Protein AF-A0AA41UB97-F1 (afdb_monomer)

pLDDT: mean 83.26, std 17.36, range [35.72, 97.06]

Foldseek 3Di:
DPPFAKKKFPDADPPQWIKIWGQDPFIWIWIDGPPWTWIFTWDWDDDDQKIKIWTPWTDRDPPDIDATKIKIKGQPDDPVLVVVCVVPVDSPSFKIWMWIGGPDPPDHIDITMITGD

Structure (mmCIF, N/CA/C/O backbone):
data_AF-A0AA41UB97-F1
#
_entry.id   AF-A0AA41UB97-F1
#
loop_
_atom_site.group_PDB
_atom_site.id
_atom_site.type_symbol
_atom_site.label_atom_id
_atom_site.label_alt_id
_atom_site.label_comp_id
_atom_site.label_asym_id
_atom_site.label_entity_id
_atom_site.label_seq_id
_atom_site.pdbx_PDB_ins_code
_atom_site.Cartn_x
_atom_site.Cartn_y
_atom_site.Cartn_z
_atom_site.occupancy
_atom_site.B_iso_or_equiv
_atom_site.auth_seq_id
_atom_site.auth_comp_id
_atom_site.auth_asym_id
_atom_site.auth_atom_id
_atom_site.pdbx_PDB_model_num
ATOM 1 N N . MET A 1 1 ? 1.890 4.097 -18.992 1.00 47.16 1 MET A N 1
ATOM 2 C CA . MET A 1 1 ? 2.891 4.018 -17.904 1.00 47.16 1 MET A CA 1
ATOM 3 C C . MET A 1 1 ? 2.842 2.612 -17.312 1.00 47.16 1 MET A C 1
ATOM 5 O O . MET A 1 1 ? 1.756 2.203 -16.933 1.00 47.16 1 MET A O 1
ATOM 9 N N . PRO A 1 2 ? 3.952 1.857 -17.257 1.00 58.97 2 PRO A N 1
ATOM 10 C CA . PRO A 1 2 ? 3.955 0.414 -16.952 1.00 58.97 2 PRO A CA 1
ATOM 11 C C . PRO A 1 2 ? 3.717 0.047 -15.469 1.00 58.97 2 PRO A C 1
ATOM 13 O O . PRO A 1 2 ? 3.858 -1.112 -15.092 1.00 58.97 2 PRO A O 1
ATOM 16 N N . VAL A 1 3 ? 3.368 1.019 -14.619 1.00 65.19 3 VAL A N 1
ATOM 17 C CA . VAL A 1 3 ? 3.224 0.855 -13.159 1.00 65.19 3 VAL A CA 1
ATOM 18 C C . VAL A 1 3 ? 1.808 0.422 -12.749 1.00 65.19 3 VAL A C 1
ATOM 20 O O . VAL A 1 3 ? 1.613 -0.082 -11.648 1.00 65.19 3 VAL A O 1
ATOM 23 N N . SER A 1 4 ? 0.816 0.570 -13.635 1.00 77.00 4 SER A N 1
ATOM 24 C CA . SER A 1 4 ? -0.572 0.199 -13.342 1.00 77.00 4 SER A CA 1
ATOM 25 C C . SER A 1 4 ? -0.717 -1.299 -13.088 1.00 77.00 4 SER A C 1
ATOM 27 O O . SER A 1 4 ? -0.168 -2.104 -13.850 1.00 77.00 4 SER A O 1
ATOM 29 N N . GLY A 1 5 ? -1.468 -1.671 -12.054 1.00 88.25 5 GLY A N 1
ATOM 30 C CA . GLY A 1 5 ? -1.717 -3.056 -11.653 1.00 88.25 5 GLY A CA 1
ATOM 31 C C . GLY A 1 5 ? -1.849 -3.226 -10.141 1.00 88.25 5 GLY A C 1
ATOM 32 O O . GLY A 1 5 ? -1.619 -2.289 -9.374 1.00 88.25 5 GLY A O 1
ATOM 33 N N . CYS A 1 6 ? -2.211 -4.437 -9.722 1.00 92.44 6 CYS A N 1
ATOM 34 C CA . CYS A 1 6 ? -2.326 -4.806 -8.317 1.00 92.44 6 CYS A CA 1
ATOM 35 C C . CYS A 1 6 ? -1.044 -5.459 -7.808 1.00 92.44 6 CYS A C 1
ATOM 37 O O . CYS A 1 6 ? -0.443 -6.286 -8.488 1.00 92.44 6 CYS A O 1
ATOM 39 N N . PHE A 1 7 ? -0.650 -5.108 -6.591 1.00 93.50 7 PHE A N 1
ATOM 40 C CA . PHE A 1 7 ? 0.529 -5.615 -5.909 1.00 93.50 7 PHE A CA 1
ATOM 41 C C . PHE A 1 7 ? 0.145 -6.063 -4.506 1.00 93.50 7 PHE A C 1
ATOM 43 O O . PHE A 1 7 ? -0.628 -5.401 -3.813 1.00 93.50 7 PHE A O 1
ATOM 50 N N . ARG A 1 8 ? 0.702 -7.184 -4.066 1.00 94.06 8 ARG A N 1
ATOM 51 C CA . ARG A 1 8 ? 0.486 -7.751 -2.737 1.00 94.06 8 ARG A CA 1
ATOM 52 C C . ARG A 1 8 ? 1.786 -7.740 -1.956 1.00 94.06 8 ARG A C 1
ATOM 54 O O . ARG A 1 8 ? 2.814 -8.140 -2.485 1.00 94.06 8 ARG A O 1
ATOM 61 N N . ALA A 1 9 ? 1.731 -7.308 -0.700 1.00 93.31 9 ALA A N 1
ATOM 62 C CA . ALA A 1 9 ? 2.867 -7.356 0.209 1.00 93.31 9 ALA A CA 1
ATOM 63 C C . ALA A 1 9 ? 3.322 -8.808 0.447 1.00 93.31 9 ALA A C 1
ATOM 65 O O . ALA A 1 9 ? 2.515 -9.697 0.728 1.00 93.31 9 ALA A O 1
ATOM 66 N N . ASN A 1 10 ? 4.626 -9.052 0.377 1.00 88.44 10 ASN A N 1
ATOM 67 C CA . ASN A 1 10 ? 5.206 -10.388 0.533 1.00 88.44 10 ASN A CA 1
ATOM 68 C C . ASN A 1 10 ? 5.345 -10.785 2.009 1.00 88.44 10 ASN A C 1
ATOM 70 O O . ASN A 1 10 ? 5.403 -11.970 2.334 1.00 88.44 10 ASN A O 1
ATOM 74 N N . GLN A 1 11 ? 5.293 -9.806 2.909 1.00 87.75 11 GLN A N 1
ATOM 75 C CA . GLN A 1 11 ? 5.273 -9.962 4.359 1.00 87.75 11 GLN A CA 1
ATOM 76 C C . GLN A 1 11 ? 4.022 -9.331 4.977 1.00 87.75 11 GLN A C 1
ATOM 78 O O . GLN A 1 11 ? 3.378 -8.473 4.367 1.00 87.75 11 GLN A O 1
ATOM 83 N N . ASP A 1 12 ? 3.707 -9.736 6.206 1.00 88.06 12 ASP A N 1
ATOM 84 C CA . ASP A 1 12 ? 2.682 -9.065 6.996 1.00 88.06 12 ASP A CA 1
ATOM 85 C C . ASP A 1 12 ? 3.186 -7.709 7.519 1.00 88.06 12 ASP A C 1
ATOM 87 O O . ASP A 1 12 ? 4.351 -7.528 7.890 1.00 88.06 12 ASP A O 1
ATOM 91 N N . LEU A 1 13 ? 2.284 -6.735 7.539 1.00 83.88 13 LEU A N 1
ATOM 92 C CA . LEU A 1 13 ? 2.486 -5.385 8.036 1.00 83.88 13 LEU A CA 1
ATOM 93 C C . LEU A 1 13 ? 1.797 -5.250 9.394 1.00 83.88 13 LEU A C 1
ATOM 95 O O . LEU A 1 13 ? 0.628 -5.578 9.547 1.00 83.88 13 LEU A O 1
ATOM 99 N N . PHE A 1 14 ? 2.528 -4.741 10.387 1.00 83.44 14 PHE A N 1
AT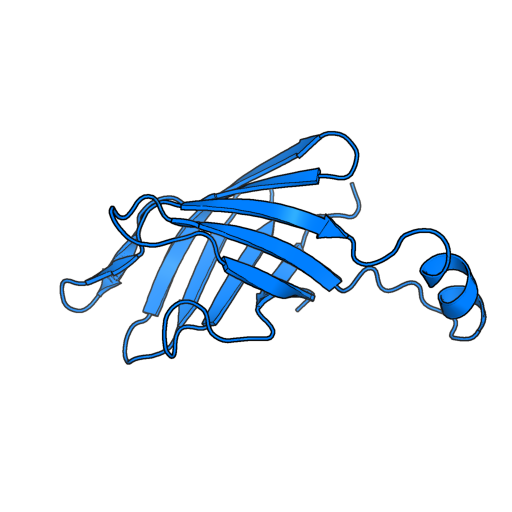OM 100 C CA . PHE A 1 14 ? 1.998 -4.426 11.722 1.00 83.44 14 PHE A CA 1
ATOM 101 C C . PHE A 1 14 ? 1.192 -5.559 12.389 1.00 83.44 14 PHE A C 1
ATOM 103 O O . PHE A 1 14 ? 0.104 -5.337 12.909 1.00 83.44 14 PHE A O 1
ATOM 110 N N . GLY A 1 15 ? 1.748 -6.773 12.417 1.00 85.81 15 GLY A N 1
ATOM 111 C CA . GLY A 1 15 ? 1.093 -7.951 12.993 1.00 85.81 15 GLY A CA 1
ATOM 112 C C . GLY A 1 15 ? 0.708 -8.931 11.886 1.00 85.81 15 GLY A C 1
ATOM 113 O O . GLY A 1 15 ? 1.521 -9.112 10.988 1.00 85.81 15 GLY A O 1
ATOM 114 N N . PRO A 1 16 ? -0.482 -9.556 11.920 1.00 89.56 16 PRO A N 1
ATOM 115 C CA . PRO A 1 16 ? -0.900 -10.568 10.947 1.00 89.56 16 PRO A CA 1
ATOM 116 C C . PRO A 1 16 ? -1.631 -9.972 9.728 1.00 89.56 16 PRO A C 1
ATOM 118 O O . PRO A 1 16 ? -2.514 -10.626 9.176 1.00 89.56 16 PRO A O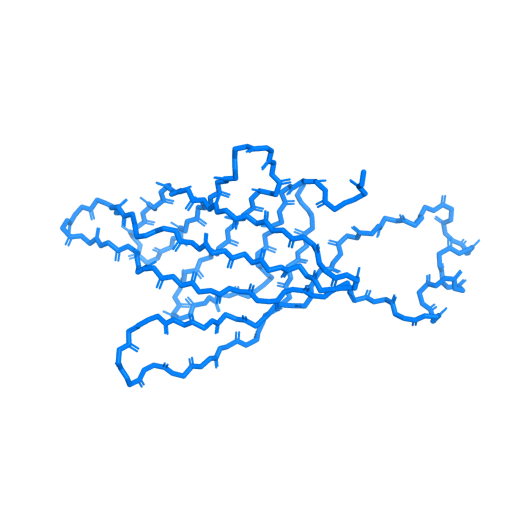 1
ATOM 121 N N . TYR A 1 17 ? -1.369 -8.712 9.358 1.00 91.38 17 TYR A N 1
ATOM 122 C CA . TYR A 1 17 ? -2.138 -8.015 8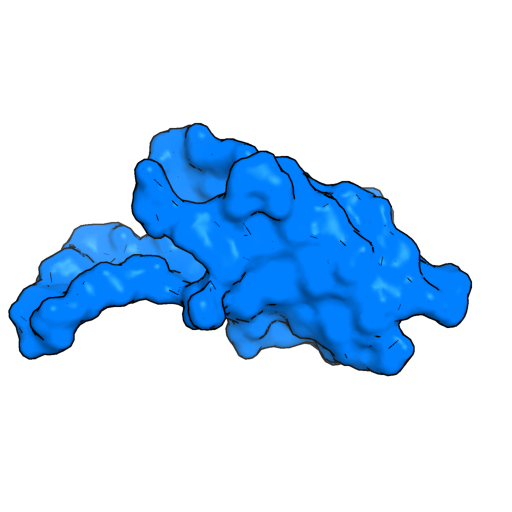.323 1.00 91.38 17 TYR A CA 1
ATOM 123 C C . TYR A 1 17 ? -1.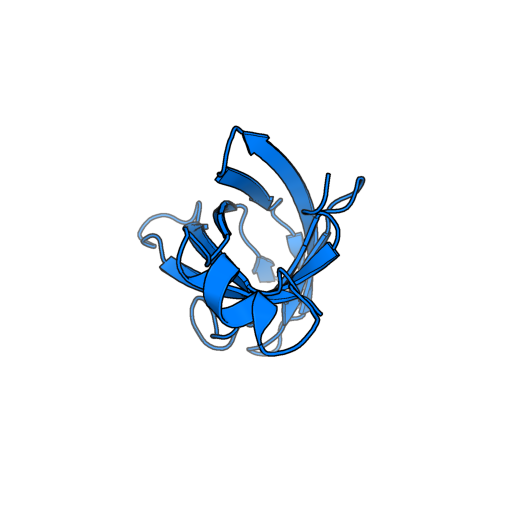404 -7.974 6.988 1.00 91.38 17 TYR A C 1
ATOM 125 O O . TYR A 1 17 ? -0.280 -7.495 6.878 1.00 91.38 17 TYR A O 1
ATOM 133 N N . ARG A 1 18 ? -2.081 -8.414 5.934 1.00 93.06 18 ARG A N 1
ATOM 134 C CA . ARG A 1 18 ? -1.563 -8.469 4.573 1.00 93.06 18 ARG A CA 1
ATOM 135 C C . ARG A 1 18 ? -2.192 -7.367 3.727 1.00 93.06 18 ARG A C 1
ATOM 137 O O . ARG A 1 18 ? -3.409 -7.355 3.541 1.00 93.06 18 ARG A O 1
ATOM 144 N N . LEU A 1 19 ? -1.363 -6.472 3.191 1.00 95.25 19 LEU A N 1
ATOM 145 C CA . LEU A 1 19 ? -1.789 -5.391 2.298 1.00 95.25 19 LEU A CA 1
ATOM 146 C C . LEU A 1 19 ? -1.742 -5.838 0.830 1.00 95.25 19 LEU A C 1
ATOM 148 O O . LEU A 1 19 ? -0.742 -6.386 0.368 1.00 95.25 19 LEU A O 1
ATOM 152 N N . THR A 1 20 ? -2.806 -5.557 0.087 1.00 96.12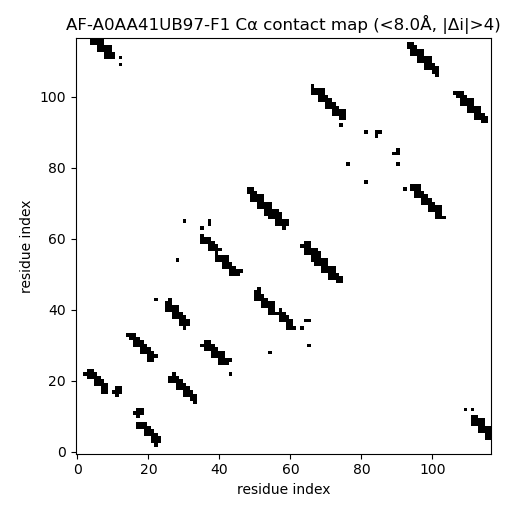 20 THR A N 1
ATOM 153 C CA . THR A 1 20 ? -2.845 -5.593 -1.383 1.00 96.12 20 THR A CA 1
ATOM 154 C C . THR A 1 20 ? -3.285 -4.220 -1.876 1.00 96.12 20 THR A C 1
ATOM 156 O O . THR A 1 20 ? -4.191 -3.637 -1.295 1.00 96.12 20 THR A O 1
ATOM 159 N N . PHE A 1 21 ? -2.662 -3.672 -2.911 1.00 96.19 21 PHE A N 1
ATOM 160 C CA . PHE A 1 21 ? -2.981 -2.344 -3.434 1.00 96.19 21 PHE A CA 1
ATOM 161 C C . PHE A 1 21 ? -2.937 -2.329 -4.959 1.00 96.19 21 PHE A C 1
ATOM 163 O O . PHE A 1 21 ? -2.067 -2.950 -5.560 1.00 96.19 21 PHE A O 1
ATOM 170 N N . CYS A 1 22 ? -3.874 -1.620 -5.581 1.00 95.19 22 CYS A N 1
ATOM 171 C CA . CYS A 1 22 ? -4.022 -1.517 -7.026 1.00 95.19 22 CYS A CA 1
ATOM 172 C C . CYS A 1 22 ? -3.814 -0.073 -7.472 1.00 95.19 22 CYS A C 1
ATOM 174 O O . CYS A 1 22 ? -4.523 0.842 -7.043 1.00 95.19 22 CYS A O 1
ATOM 176 N N . LEU A 1 23 ? -2.815 0.121 -8.331 1.00 92.69 23 LEU A N 1
ATOM 177 C CA . LEU A 1 23 ? -2.411 1.409 -8.887 1.00 92.69 23 LEU A CA 1
ATOM 178 C C . LEU A 1 23 ? -3.187 1.684 -10.181 1.00 92.69 23 LEU A C 1
ATOM 180 O O . LEU A 1 23 ? -2.623 1.765 -11.270 1.00 92.69 23 LEU A O 1
ATOM 184 N N . ASP A 1 24 ? -4.507 1.792 -10.056 1.00 90.31 24 ASP A N 1
ATOM 185 C CA . ASP A 1 24 ? -5.415 2.098 -11.163 1.00 90.31 24 ASP A CA 1
ATOM 186 C C . ASP A 1 24 ? -5.875 3.556 -11.112 1.00 90.31 24 ASP A C 1
ATOM 188 O O . ASP A 1 24 ? -5.652 4.264 -10.129 1.00 90.31 24 ASP A O 1
ATOM 192 N N . ARG A 1 25 ? -6.571 4.028 -12.158 1.00 86.94 25 ARG A N 1
ATOM 193 C CA . ARG A 1 25 ? -7.118 5.401 -12.201 1.00 86.94 25 ARG A CA 1
ATOM 194 C C . ARG A 1 25 ? -7.980 5.729 -10.971 1.00 86.94 25 ARG A C 1
ATOM 196 O O . ARG A 1 25 ? -8.027 6.873 -10.536 1.00 86.94 25 ARG A O 1
ATOM 203 N N . ARG A 1 26 ? -8.663 4.716 -10.428 1.00 90.00 26 ARG A N 1
ATOM 204 C CA . ARG A 1 26 ? -9.334 4.738 -9.124 1.00 90.00 26 ARG A CA 1
ATOM 205 C C . ARG A 1 26 ? -8.625 3.735 -8.225 1.00 90.00 26 ARG A C 1
ATOM 207 O O . ARG A 1 26 ? -8.995 2.567 -8.207 1.00 90.00 26 ARG A O 1
ATOM 214 N N . GLY A 1 27 ? -7.580 4.188 -7.546 1.00 94.25 27 GLY A N 1
ATOM 215 C CA . GLY A 1 27 ? -6.756 3.317 -6.726 1.00 94.25 27 GLY A CA 1
ATOM 216 C C . GLY A 1 27 ? -7.533 2.711 -5.560 1.00 94.25 27 GLY A C 1
ATOM 217 O O . GLY A 1 27 ? -8.321 3.387 -4.889 1.00 94.25 27 GLY A O 1
ATOM 218 N N . THR A 1 28 ? -7.270 1.440 -5.282 1.00 96.69 28 THR A N 1
ATOM 219 C CA . THR A 1 28 ? -7.871 0.714 -4.158 1.00 96.69 28 THR A CA 1
ATOM 220 C C . THR A 1 28 ? -6.821 -0.055 -3.385 1.00 96.69 28 THR A C 1
ATOM 222 O O . THR A 1 28 ? -5.825 -0.498 -3.951 1.00 96.69 28 THR A O 1
ATOM 225 N N . TYR A 1 29 ? -7.060 -0.272 -2.099 1.00 96.62 29 TYR A N 1
ATOM 226 C CA . TYR A 1 29 ? -6.278 -1.208 -1.307 1.00 96.62 29 TYR A CA 1
ATOM 227 C C . TYR A 1 29 ? -7.178 -2.115 -0.483 1.00 96.62 29 TYR A C 1
ATOM 229 O O . TYR A 1 29 ? -8.334 -1.799 -0.203 1.00 96.62 29 TYR A O 1
ATOM 237 N N . GLN A 1 30 ? -6.613 -3.240 -0.078 1.00 95.75 30 GLN A N 1
ATOM 238 C CA . GLN A 1 30 ? -7.231 -4.204 0.803 1.00 95.75 30 GLN A CA 1
ATOM 239 C C . GLN A 1 30 ? -6.256 -4.579 1.901 1.00 95.75 30 GLN A C 1
ATOM 241 O O . GLN A 1 30 ? -5.078 -4.823 1.633 1.00 95.75 30 GLN A O 1
ATOM 246 N N . VAL A 1 31 ? -6.764 -4.681 3.122 1.00 94.56 31 VAL A N 1
ATOM 247 C CA . VAL A 1 31 ? -6.013 -5.246 4.241 1.00 94.56 31 VAL A CA 1
ATOM 248 C C . VAL A 1 31 ? -6.798 -6.398 4.825 1.00 94.56 31 VAL A C 1
ATOM 250 O O . VAL A 1 31 ? -7.952 -6.242 5.224 1.00 94.56 31 VAL A O 1
ATOM 253 N N . ARG A 1 32 ? -6.174 -7.573 4.846 1.00 93.12 32 ARG A N 1
ATOM 254 C CA . ARG A 1 32 ? -6.779 -8.816 5.329 1.00 93.12 32 ARG A CA 1
ATOM 255 C C . ARG A 1 32 ? -5.883 -9.442 6.390 1.00 93.12 32 ARG A C 1
ATOM 257 O O . ARG A 1 32 ? -4.665 -9.385 6.263 1.00 93.12 32 ARG A O 1
ATOM 264 N N . GLY A 1 33 ? -6.478 -10.064 7.403 1.00 89.94 33 GLY A N 1
ATOM 265 C CA . GLY A 1 33 ? -5.752 -10.776 8.462 1.00 89.94 33 GLY A CA 1
ATOM 266 C C . GLY A 1 33 ? -6.158 -10.319 9.860 1.00 89.94 33 GLY A C 1
ATOM 267 O O . GLY A 1 33 ? -6.909 -9.360 10.001 1.00 89.94 33 GLY A O 1
ATOM 268 N N . GLY A 1 34 ? -5.765 -11.049 10.908 1.00 85.25 34 GLY A N 1
ATOM 269 C CA . GLY A 1 34 ? -6.141 -10.710 12.294 1.00 85.25 34 GLY A CA 1
ATOM 270 C C . GLY A 1 34 ? -7.657 -10.581 12.543 1.00 85.25 34 GLY A C 1
ATOM 271 O O . GLY A 1 34 ? -8.079 -9.855 13.443 1.00 85.25 34 GLY A O 1
ATOM 272 N N . GLY A 1 35 ? -8.482 -11.234 11.713 1.00 87.00 35 GLY A N 1
ATOM 273 C CA . GLY A 1 35 ? -9.944 -11.164 11.773 1.00 87.00 35 GLY A CA 1
ATOM 274 C C . GLY A 1 35 ? -10.567 -9.864 11.249 1.00 87.00 35 GLY A C 1
ATOM 275 O O . GLY A 1 35 ? -11.742 -9.624 11.540 1.00 87.00 35 GLY A O 1
ATOM 276 N N . VAL A 1 36 ? -9.817 -9.033 10.511 1.00 86.81 36 VAL A N 1
ATOM 277 C CA . VAL A 1 36 ? -10.330 -7.822 9.848 1.00 86.81 36 VAL A CA 1
ATOM 278 C C . VAL A 1 36 ? -10.265 -7.938 8.325 1.00 86.81 36 VAL A C 1
ATOM 280 O O . VAL A 1 36 ? -9.411 -8.637 7.768 1.00 86.81 36 VAL A O 1
ATOM 283 N N . SER A 1 37 ? -11.185 -7.240 7.660 1.00 91.75 37 SER A N 1
ATOM 284 C CA . SER A 1 37 ? -11.228 -7.105 6.207 1.00 91.75 37 SER A CA 1
ATOM 285 C C . SER A 1 37 ? -11.522 -5.656 5.862 1.00 91.75 37 SER A C 1
ATOM 287 O O . SER A 1 37 ? -12.646 -5.192 6.026 1.00 91.75 37 SER A O 1
ATOM 289 N N . CYS A 1 38 ? -10.495 -4.944 5.421 1.00 93.56 38 CYS A N 1
ATOM 290 C CA . CYS A 1 38 ? -10.584 -3.553 5.015 1.00 93.56 38 CYS A CA 1
ATOM 291 C C . CYS A 1 38 ? -10.552 -3.487 3.494 1.00 93.56 38 CYS A C 1
ATOM 293 O O . CYS A 1 38 ? -9.674 -4.097 2.880 1.00 93.56 38 CYS A O 1
ATOM 295 N N . ASP A 1 39 ? -11.441 -2.695 2.911 1.00 95.25 39 ASP A N 1
ATOM 296 C CA . ASP A 1 39 ? -11.420 -2.341 1.498 1.00 95.25 39 ASP A CA 1
ATOM 297 C C . ASP A 1 39 ? -11.470 -0.808 1.435 1.00 95.25 39 ASP A C 1
ATOM 299 O O . ASP A 1 39 ? -12.405 -0.165 1.920 1.00 95.25 39 ASP A O 1
ATOM 303 N N . GLY A 1 40 ? -10.391 -0.202 0.953 1.00 95.56 40 GLY A N 1
ATOM 304 C CA . GLY A 1 40 ? -10.172 1.238 1.005 1.00 95.56 40 GLY A CA 1
ATOM 305 C C . GLY A 1 40 ? -9.746 1.807 -0.336 1.00 95.56 40 GLY A C 1
ATOM 306 O O . GLY A 1 40 ? -9.479 1.087 -1.300 1.00 95.56 40 GLY A O 1
ATOM 307 N N . ARG A 1 41 ? -9.688 3.135 -0.399 1.00 96.81 41 ARG A N 1
ATOM 308 C CA . ARG A 1 41 ? -9.232 3.866 -1.582 1.00 96.81 41 ARG A CA 1
ATOM 309 C C . ARG A 1 41 ? -7.823 4.382 -1.359 1.00 96.81 41 ARG A C 1
ATOM 311 O O . ARG A 1 41 ? -7.446 4.714 -0.235 1.00 96.81 41 ARG A O 1
ATOM 318 N N . LEU A 1 42 ? -7.070 4.472 -2.441 1.00 96.56 42 LEU A N 1
ATOM 319 C CA . LEU A 1 42 ? -5.779 5.141 -2.459 1.00 96.56 42 LEU A CA 1
ATOM 320 C C . LEU A 1 42 ? -5.723 6.134 -3.612 1.00 96.56 42 LEU A C 1
ATOM 322 O O . LEU A 1 42 ? -6.384 5.960 -4.641 1.00 96.56 42 LEU A O 1
ATOM 326 N N . THR A 1 43 ? -4.889 7.145 -3.449 1.00 95.81 43 THR A N 1
ATOM 327 C CA . THR A 1 43 ? -4.390 7.971 -4.546 1.00 95.81 43 THR A CA 1
ATOM 328 C C . THR A 1 43 ? -2.929 7.646 -4.770 1.00 95.81 43 THR A C 1
ATOM 330 O O . THR A 1 43 ? -2.231 7.224 -3.850 1.00 95.81 43 THR A O 1
ATOM 333 N N . TRP A 1 44 ? -2.463 7.797 -6.001 1.00 94.69 44 TRP A N 1
ATOM 334 C CA . TRP A 1 44 ? -1.066 7.554 -6.311 1.00 94.69 44 TRP A CA 1
ATOM 335 C C . TRP A 1 44 ? -0.608 8.417 -7.472 1.00 94.69 44 TRP A C 1
ATOM 337 O O . TRP A 1 44 ? -1.399 8.822 -8.328 1.00 94.69 44 TRP A O 1
ATOM 347 N N . ASN A 1 45 ? 0.690 8.667 -7.504 1.00 92.94 45 ASN A N 1
ATOM 348 C CA . ASN A 1 45 ? 1.358 9.361 -8.586 1.00 92.94 45 ASN A CA 1
ATOM 349 C C . ASN A 1 45 ? 2.792 8.850 -8.723 1.00 92.94 45 ASN A C 1
ATOM 351 O O . ASN A 1 45 ? 3.353 8.228 -7.822 1.00 92.94 45 ASN A O 1
ATOM 355 N N . VAL A 1 46 ? 3.390 9.132 -9.874 1.00 89.62 46 VAL A N 1
ATOM 356 C CA . VAL A 1 46 ? 4.781 8.784 -10.164 1.00 89.62 46 VAL A CA 1
ATOM 357 C C . VAL A 1 46 ? 5.582 10.070 -10.283 1.00 89.62 46 VAL A C 1
ATOM 359 O O . VAL A 1 46 ? 5.148 11.000 -10.963 1.00 89.62 46 VAL A O 1
ATOM 362 N N . SER A 1 47 ? 6.750 10.114 -9.647 1.00 86.81 47 SER A N 1
ATOM 363 C CA . SER A 1 47 ? 7.760 11.149 -9.872 1.00 86.81 47 SER A CA 1
ATOM 364 C C . SER A 1 47 ? 9.107 10.477 -10.115 1.00 86.81 47 SER A C 1
ATOM 366 O O . SER A 1 47 ? 9.670 9.834 -9.231 1.00 86.81 47 SER A O 1
ATOM 368 N N . GLY A 1 48 ? 9.612 10.562 -11.346 1.00 84.69 48 GLY A N 1
ATOM 369 C CA . GLY A 1 48 ? 10.839 9.872 -11.741 1.00 84.69 48 GLY A CA 1
ATOM 370 C C . GLY A 1 48 ? 10.736 8.350 -11.574 1.00 84.69 48 GLY A C 1
ATOM 371 O O . GLY A 1 48 ? 10.047 7.684 -12.344 1.00 84.69 48 GLY A O 1
ATOM 372 N N . ARG A 1 49 ? 11.462 7.800 -10.592 1.00 82.00 49 ARG A N 1
ATOM 373 C CA . ARG A 1 49 ? 11.502 6.356 -10.269 1.00 82.00 49 ARG A CA 1
ATOM 374 C C . ARG A 1 49 ? 10.679 5.989 -9.034 1.00 82.00 49 ARG A C 1
ATOM 376 O O . ARG A 1 49 ? 10.589 4.805 -8.701 1.00 82.00 49 ARG A O 1
ATOM 383 N N . ASP A 1 50 ? 10.119 6.994 -8.376 1.00 89.00 50 ASP A N 1
ATOM 384 C CA . ASP A 1 50 ? 9.388 6.863 -7.129 1.00 89.00 50 ASP A CA 1
ATOM 385 C C . ASP A 1 50 ? 7.889 6.875 -7.402 1.00 89.00 50 ASP A C 1
ATOM 387 O O . ASP A 1 50 ? 7.371 7.669 -8.194 1.00 89.00 50 ASP A O 1
ATOM 391 N N . ILE A 1 51 ? 7.193 5.965 -6.737 1.00 92.38 51 ILE A N 1
ATOM 392 C CA . ILE A 1 51 ? 5.744 5.849 -6.762 1.00 92.38 51 ILE A CA 1
ATOM 393 C C . ILE A 1 51 ? 5.264 6.257 -5.378 1.00 92.38 51 ILE A C 1
ATOM 395 O O . ILE A 1 51 ? 5.565 5.588 -4.388 1.00 92.38 51 ILE A O 1
ATOM 399 N N . PHE A 1 52 ? 4.519 7.349 -5.317 1.00 95.12 52 PHE A N 1
ATOM 400 C CA . PHE A 1 52 ? 3.922 7.846 -4.087 1.00 95.12 52 PHE A CA 1
ATOM 401 C C . PHE A 1 52 ? 2.488 7.353 -4.028 1.00 95.12 52 PHE A C 1
ATOM 403 O O . PHE A 1 52 ? 1.761 7.431 -5.018 1.00 95.12 52 PHE A O 1
ATOM 410 N N . VAL A 1 53 ? 2.106 6.792 -2.888 1.00 96.56 53 VAL A N 1
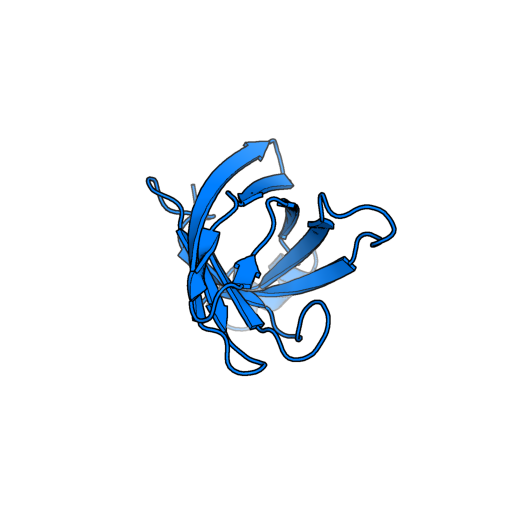ATOM 411 C CA . VAL A 1 53 ? 0.787 6.207 -2.668 1.00 96.56 53 VAL A CA 1
ATOM 412 C C . VAL A 1 53 ? 0.256 6.709 -1.340 1.00 96.56 53 VAL A C 1
ATOM 414 O O . VAL A 1 53 ? 0.883 6.484 -0.313 1.00 96.56 53 VAL A O 1
ATOM 417 N N . ASP A 1 54 ? -0.922 7.308 -1.339 1.00 97.06 54 ASP A N 1
ATOM 418 C CA . ASP A 1 54 ? -1.600 7.737 -0.121 1.00 97.06 54 ASP A CA 1
ATOM 419 C C . ASP A 1 54 ? -2.857 6.897 0.080 1.00 97.06 54 ASP A C 1
ATOM 421 O O . ASP A 1 54 ? -3.769 6.886 -0.751 1.00 97.06 54 ASP A O 1
ATOM 425 N N . LEU A 1 55 ? -2.897 6.163 1.188 1.00 96.75 55 LEU A N 1
ATOM 426 C CA . LEU A 1 55 ? -4.045 5.378 1.611 1.00 96.75 55 LEU A CA 1
ATOM 427 C C . LEU A 1 55 ? -4.993 6.276 2.393 1.00 96.75 55 LEU A C 1
ATOM 429 O O . LEU A 1 55 ? -4.611 6.922 3.372 1.00 96.75 55 LEU A O 1
ATOM 433 N N . GLN A 1 56 ? -6.264 6.244 2.013 1.00 96.12 56 GLN A N 1
ATOM 434 C CA . GLN A 1 56 ? -7.319 6.853 2.805 1.00 96.12 56 GLN A CA 1
ATOM 435 C C . GLN A 1 56 ? -7.690 5.935 3.969 1.00 96.12 56 GLN A C 1
ATOM 437 O O . GLN A 1 56 ? -7.758 4.714 3.809 1.00 96.12 56 GLN A O 1
ATOM 442 N N . ARG A 1 57 ? -8.001 6.526 5.127 1.00 94.50 57 ARG A N 1
ATOM 443 C CA . ARG A 1 57 ? -8.580 5.794 6.260 1.00 94.50 57 ARG A CA 1
ATOM 444 C C . ARG A 1 57 ? -9.846 5.063 5.802 1.00 94.50 57 ARG A C 1
ATOM 446 O O . ARG A 1 57 ? -10.713 5.681 5.188 1.00 94.50 57 ARG A O 1
ATOM 453 N N . THR A 1 58 ? -9.980 3.781 6.132 1.00 94.94 58 THR A N 1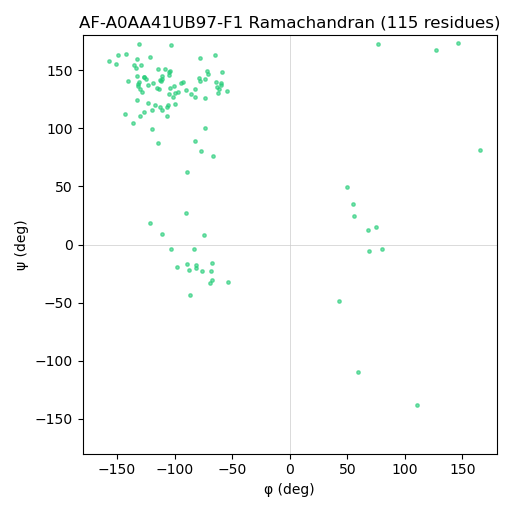
ATOM 454 C CA . THR A 1 58 ? -11.181 2.994 5.797 1.00 94.94 58 THR A CA 1
ATOM 455 C C . THR A 1 58 ? -11.659 2.156 6.975 1.00 94.94 58 THR A C 1
ATOM 457 O O . THR A 1 58 ? -10.882 1.808 7.863 1.00 94.94 58 THR A O 1
ATOM 460 N N . SER A 1 59 ? -12.948 1.827 6.998 1.00 92.31 59 SER A N 1
ATOM 461 C CA . SER A 1 59 ? -13.504 0.896 7.982 1.00 92.31 59 SER A CA 1
ATOM 462 C C . SER A 1 59 ? -13.175 -0.546 7.593 1.00 92.31 59 SER A C 1
ATOM 464 O O . SER A 1 59 ? -13.244 -0.909 6.421 1.00 92.31 59 SER A O 1
ATOM 466 N N . CYS A 1 60 ? -12.850 -1.375 8.583 1.00 91.00 60 CYS A N 1
ATOM 467 C CA . CYS A 1 60 ? -12.540 -2.798 8.408 1.00 91.00 60 CYS A CA 1
ATOM 468 C C . CYS A 1 60 ? -13.613 -3.725 8.995 1.00 91.00 60 CYS A C 1
ATOM 470 O O . CYS A 1 60 ? -13.391 -4.931 9.151 1.00 91.00 60 CYS A O 1
ATOM 472 N N . GLY A 1 61 ? -14.745 -3.142 9.405 1.00 85.00 61 GLY A N 1
ATOM 473 C CA . GLY A 1 61 ? -15.773 -3.808 10.197 1.00 85.00 61 GLY A CA 1
ATOM 474 C C . GLY A 1 61 ? -15.403 -3.952 11.679 1.00 85.00 61 GLY A C 1
ATOM 475 O O . GLY A 1 61 ? -14.289 -3.651 12.109 1.00 85.00 61 GLY A O 1
ATOM 476 N N . ARG A 1 62 ? -16.373 -4.409 12.487 1.00 80.12 62 ARG A N 1
ATOM 477 C CA . ARG A 1 62 ? -16.208 -4.697 13.931 1.00 80.12 62 ARG A CA 1
ATOM 478 C C . ARG A 1 62 ? -15.662 -3.517 14.755 1.00 80.12 62 ARG A C 1
ATOM 480 O O . ARG A 1 62 ? -14.871 -3.713 15.672 1.00 80.12 62 ARG A O 1
ATOM 487 N N . GLY A 1 63 ? -16.041 -2.289 14.394 1.00 83.50 63 GLY A N 1
ATOM 488 C CA . GLY A 1 63 ? -15.568 -1.071 15.064 1.00 83.50 63 GLY A CA 1
ATOM 489 C C . GLY A 1 63 ? -14.080 -0.764 14.855 1.00 83.50 63 GLY A C 1
ATOM 490 O O . GLY A 1 63 ? -13.531 0.082 15.555 1.00 83.50 63 GLY A O 1
ATOM 491 N N . ARG A 1 64 ? -13.410 -1.437 13.910 1.00 87.06 64 ARG A N 1
ATOM 492 C CA . ARG A 1 64 ? -12.000 -1.212 13.572 1.00 87.06 64 ARG A CA 1
ATOM 493 C C . ARG A 1 64 ? -11.882 -0.451 12.259 1.00 87.06 64 ARG A C 1
ATOM 495 O O . ARG A 1 64 ? -12.703 -0.605 11.356 1.00 87.06 64 ARG A O 1
ATOM 502 N N . ALA A 1 65 ? -10.831 0.348 12.149 1.00 90.12 65 ALA A N 1
ATOM 503 C CA . ALA A 1 65 ? -10.493 1.079 10.939 1.00 90.12 65 ALA A CA 1
ATOM 504 C C . ALA A 1 65 ? -9.007 0.904 10.637 1.00 90.12 65 ALA A C 1
ATOM 506 O O . ALA A 1 65 ? -8.198 0.851 11.563 1.00 90.12 65 ALA A O 1
ATOM 507 N N . TRP A 1 66 ? -8.677 0.847 9.353 1.00 92.38 66 TRP A N 1
ATOM 508 C CA . TRP A 1 66 ? -7.309 0.977 8.881 1.00 92.38 66 TRP A CA 1
ATOM 509 C C . TRP A 1 66 ? -6.980 2.458 8.793 1.00 92.38 66 TRP A C 1
ATOM 511 O O . TRP A 1 66 ? -7.800 3.250 8.312 1.00 92.38 66 TRP A O 1
ATOM 521 N N . GLU A 1 67 ? -5.822 2.846 9.305 1.00 93.25 67 GLU A N 1
ATOM 522 C CA . GLU A 1 67 ? -5.389 4.234 9.334 1.00 93.25 67 GLU A CA 1
ATOM 523 C C . GLU A 1 67 ? -5.170 4.814 7.930 1.00 93.25 67 GLU A C 1
ATOM 525 O O . GLU A 1 67 ? -5.028 4.096 6.940 1.00 93.25 67 GLU A O 1
ATOM 530 N N . ALA A 1 68 ? -5.118 6.145 7.858 1.00 95.12 68 ALA A N 1
ATOM 531 C CA . ALA A 1 68 ? -4.502 6.792 6.711 1.00 95.12 68 ALA A CA 1
ATOM 532 C C . ALA A 1 68 ? -2.981 6.582 6.776 1.00 95.12 68 ALA A C 1
ATOM 534 O O . ALA A 1 68 ? -2.392 6.529 7.859 1.00 95.12 68 ALA A O 1
ATOM 535 N N . ALA A 1 69 ? -2.335 6.460 5.624 1.00 95.94 69 ALA A N 1
ATOM 536 C CA . ALA A 1 69 ? -0.894 6.261 5.553 1.00 95.94 69 ALA A CA 1
ATOM 537 C C . ALA A 1 69 ? -0.354 6.711 4.204 1.00 95.94 69 ALA A C 1
ATOM 539 O O . ALA A 1 69 ? -1.080 6.712 3.214 1.00 95.94 69 ALA A O 1
ATOM 540 N N . SER A 1 70 ? 0.940 7.004 4.161 1.00 96.06 70 SER A N 1
ATOM 541 C CA . SER A 1 70 ? 1.654 7.245 2.909 1.00 96.06 70 SER A CA 1
ATOM 542 C C . SER A 1 70 ? 2.657 6.125 2.670 1.00 96.06 70 SER A C 1
ATOM 544 O O . SER A 1 70 ? 3.319 5.650 3.595 1.00 96.06 70 SER A O 1
ATOM 546 N N . MET A 1 71 ? 2.803 5.699 1.425 1.00 96.06 71 MET A N 1
ATOM 547 C CA . MET A 1 71 ? 3.805 4.740 0.991 1.00 96.06 71 MET A CA 1
ATOM 548 C C . MET A 1 71 ? 4.633 5.328 -0.137 1.00 96.06 71 MET A C 1
ATOM 550 O O . MET A 1 71 ? 4.126 5.999 -1.031 1.00 96.06 71 MET A O 1
ATOM 554 N N . GLU A 1 72 ? 5.918 5.018 -0.111 1.00 95.06 72 GLU A N 1
ATOM 555 C CA . GLU A 1 72 ? 6.834 5.331 -1.199 1.00 95.06 72 GLU A CA 1
ATOM 556 C C . GLU A 1 72 ? 7.409 4.024 -1.722 1.00 95.06 72 GLU A C 1
ATOM 558 O O . GLU A 1 72 ? 8.083 3.301 -0.985 1.00 95.06 72 GLU A O 1
ATOM 563 N N . CYS A 1 73 ? 7.103 3.704 -2.972 1.00 92.25 73 CYS A N 1
ATOM 564 C CA . CYS A 1 73 ? 7.510 2.475 -3.628 1.00 92.25 73 CYS A CA 1
ATOM 565 C C . CYS A 1 73 ? 8.516 2.760 -4.737 1.00 92.25 73 CYS A C 1
ATOM 567 O O . CYS A 1 73 ? 8.382 3.710 -5.504 1.00 92.25 73 CYS A O 1
ATOM 569 N N . ARG A 1 74 ? 9.505 1.878 -4.853 1.00 89.94 74 ARG A N 1
ATOM 570 C CA . ARG A 1 74 ? 10.506 1.880 -5.919 1.00 89.94 74 ARG A CA 1
ATOM 571 C C . ARG A 1 74 ? 10.543 0.516 -6.577 1.00 89.94 74 ARG A C 1
ATOM 573 O O . ARG A 1 74 ? 10.408 -0.509 -5.905 1.00 89.94 74 ARG A O 1
ATOM 580 N N . HIS A 1 75 ? 10.771 0.491 -7.882 1.00 80.88 75 HIS A N 1
ATOM 581 C CA . HIS A 1 75 ? 11.017 -0.762 -8.586 1.00 80.88 75 HIS A CA 1
ATOM 582 C C . HIS A 1 75 ? 12.283 -1.437 -8.048 1.00 80.88 75 HIS A C 1
ATOM 584 O O . HIS A 1 75 ? 13.346 -0.815 -7.962 1.00 80.88 75 HIS A O 1
ATOM 590 N N . VAL A 1 76 ? 12.184 -2.724 -7.712 1.00 72.31 76 VAL A N 1
ATOM 591 C CA . VAL A 1 76 ? 13.355 -3.535 -7.363 1.00 72.31 76 VAL A CA 1
ATOM 592 C C . VAL A 1 76 ? 13.988 -4.005 -8.669 1.00 72.31 76 VAL A C 1
ATOM 594 O O . VAL A 1 76 ? 13.609 -5.030 -9.223 1.00 72.31 76 VAL A O 1
ATOM 597 N N . GLY A 1 77 ? 14.900 -3.195 -9.209 1.00 57.50 77 GLY A N 1
ATOM 598 C CA . GLY A 1 77 ? 15.570 -3.473 -10.480 1.00 57.50 77 GLY A CA 1
ATOM 599 C C . GLY A 1 77 ? 16.291 -2.253 -11.049 1.00 57.50 77 GLY A C 1
ATOM 600 O O . GLY A 1 77 ? 15.774 -1.572 -11.928 1.00 57.50 77 GLY A O 1
ATOM 601 N N . GLY A 1 78 ? 17.497 -1.972 -10.557 1.00 45.41 78 GLY A N 1
ATOM 602 C CA . GLY A 1 78 ? 18.465 -1.102 -11.232 1.00 45.41 78 GLY A CA 1
ATOM 603 C C . GLY A 1 78 ? 19.497 -1.962 -11.963 1.00 45.41 78 GLY A C 1
ATOM 604 O O . GLY A 1 78 ? 20.003 -2.893 -11.352 1.00 45.41 78 GLY A O 1
ATOM 605 N N . LEU A 1 79 ? 19.751 -1.666 -13.247 1.00 45.62 79 LEU A N 1
ATOM 606 C CA . LEU A 1 79 ? 20.737 -2.221 -14.206 1.00 45.62 79 LEU A CA 1
ATOM 607 C C . LEU A 1 79 ? 20.958 -3.756 -14.264 1.00 45.62 79 LEU A C 1
ATOM 609 O O . LEU A 1 79 ? 20.884 -4.325 -15.345 1.00 45.62 79 LEU A O 1
ATOM 613 N N . LEU A 1 80 ? 21.158 -4.454 -13.146 1.00 43.97 80 LEU A N 1
ATOM 614 C CA . LEU A 1 80 ? 21.350 -5.910 -13.048 1.00 43.97 80 LEU A CA 1
ATOM 615 C C . LEU A 1 80 ? 20.095 -6.724 -13.421 1.00 43.97 80 LEU A C 1
ATOM 617 O O . LEU A 1 80 ? 20.207 -7.805 -13.996 1.00 43.97 80 LEU A O 1
ATOM 621 N N . GLY A 1 81 ? 18.892 -6.186 -13.183 1.00 44.25 81 GLY A N 1
ATOM 622 C CA . GLY A 1 81 ? 17.631 -6.806 -13.625 1.00 44.25 81 GLY A CA 1
ATOM 623 C C . GLY A 1 81 ? 17.439 -6.808 -15.150 1.00 44.25 81 GLY A C 1
ATOM 624 O O . GLY A 1 81 ? 16.728 -7.658 -15.680 1.00 44.25 81 GLY A O 1
ATOM 625 N N . ALA A 1 82 ? 18.117 -5.908 -15.873 1.00 45.12 82 ALA A N 1
ATOM 626 C CA . ALA A 1 82 ? 18.086 -5.869 -17.337 1.00 45.12 82 ALA A CA 1
ATOM 627 C C . ALA A 1 82 ? 18.942 -6.980 -17.976 1.00 45.12 82 ALA A C 1
ATOM 629 O O . ALA A 1 82 ? 18.697 -7.365 -19.118 1.00 45.12 82 ALA A O 1
ATOM 630 N N . ILE A 1 83 ? 19.924 -7.511 -17.237 1.00 43.91 83 ILE A N 1
ATOM 631 C CA . ILE A 1 83 ? 20.833 -8.569 -17.698 1.00 43.91 83 ILE A CA 1
ATOM 632 C C . ILE A 1 83 ? 20.203 -9.948 -17.450 1.00 43.91 83 ILE A C 1
ATOM 634 O O . ILE A 1 83 ? 20.175 -10.783 -18.350 1.00 43.91 83 ILE A O 1
ATOM 638 N N . ALA A 1 84 ? 19.597 -10.158 -16.276 1.00 42.38 84 ALA A N 1
ATOM 639 C CA . ALA A 1 84 ? 18.899 -11.406 -15.949 1.00 42.38 84 ALA A CA 1
ATOM 640 C C . ALA A 1 84 ? 17.604 -11.609 -16.767 1.00 42.38 84 ALA A C 1
ATOM 642 O O . ALA A 1 84 ? 17.283 -12.731 -17.153 1.00 42.38 84 ALA A O 1
ATOM 643 N N . GLY A 1 85 ? 16.891 -10.527 -17.106 1.00 43.41 85 GLY A N 1
ATOM 644 C CA . GLY A 1 85 ? 15.686 -10.585 -17.944 1.00 43.41 85 GLY A CA 1
ATOM 645 C C . GLY A 1 85 ? 15.935 -10.993 -19.404 1.00 43.41 85 GLY A C 1
ATOM 646 O O . GLY A 1 85 ? 14.992 -11.385 -20.086 1.00 43.41 85 GLY A O 1
ATOM 647 N N . ARG A 1 86 ? 17.185 -10.945 -19.890 1.00 41.16 86 ARG A N 1
ATOM 648 C CA . ARG A 1 86 ? 17.541 -11.388 -21.252 1.00 41.16 86 ARG A CA 1
ATOM 649 C C . ARG A 1 86 ? 17.720 -12.902 -21.385 1.00 41.16 86 ARG A C 1
ATOM 651 O O . ARG A 1 86 ? 17.604 -13.403 -22.494 1.00 41.16 86 ARG A O 1
ATOM 658 N N . VAL A 1 87 ? 17.960 -13.629 -20.290 1.00 45.78 87 VAL A N 1
ATOM 659 C CA . VAL A 1 87 ? 18.189 -15.089 -20.326 1.00 45.78 87 VAL A CA 1
ATOM 660 C C . VAL A 1 87 ? 16.875 -15.882 -20.239 1.00 45.78 87 VAL A C 1
ATOM 662 O O . VAL A 1 87 ? 16.816 -17.019 -20.689 1.00 45.78 87 VAL A O 1
ATOM 665 N N . LEU A 1 88 ? 15.799 -15.277 -19.716 1.00 45.59 88 LEU A N 1
ATOM 666 C CA . LEU A 1 88 ? 14.515 -15.950 -19.451 1.00 45.59 88 LEU A CA 1
ATOM 667 C C . LEU A 1 88 ? 13.299 -15.331 -20.172 1.00 45.59 88 LEU A C 1
ATOM 669 O O . LEU A 1 88 ? 12.162 -15.587 -19.792 1.00 45.59 88 LEU A O 1
ATOM 673 N N . GLY A 1 89 ? 13.504 -14.528 -21.220 1.00 35.72 89 GLY A N 1
ATOM 674 C CA . GLY A 1 89 ? 12.456 -14.191 -22.200 1.00 35.72 89 GLY A CA 1
ATOM 675 C C . GLY A 1 89 ? 11.287 -13.301 -21.743 1.00 35.72 89 GLY A C 1
ATOM 676 O O . GLY A 1 89 ? 10.500 -12.889 -22.590 1.00 35.72 89 GLY A O 1
ATOM 677 N N . THR A 1 90 ? 11.167 -12.930 -20.465 1.00 41.50 90 THR A N 1
ATOM 678 C CA . THR A 1 90 ? 10.128 -11.988 -20.004 1.00 41.50 90 THR A CA 1
ATOM 679 C C . THR A 1 90 ? 10.642 -11.065 -18.896 1.00 41.50 90 THR A C 1
ATOM 681 O O . THR A 1 90 ? 10.850 -11.528 -17.771 1.00 41.50 90 THR A O 1
ATOM 684 N N . PRO A 1 91 ? 10.794 -9.747 -19.131 1.00 43.47 91 PRO A N 1
ATOM 685 C CA . PRO A 1 91 ? 10.976 -8.788 -18.051 1.00 43.47 91 PRO A CA 1
ATOM 686 C C . PRO A 1 91 ? 9.615 -8.535 -17.390 1.00 43.47 91 PRO A C 1
ATOM 688 O O . PRO A 1 91 ? 8.934 -7.550 -17.672 1.00 43.47 91 PRO A O 1
ATOM 691 N N . VAL A 1 92 ? 9.187 -9.439 -16.509 1.00 47.66 92 VAL A N 1
ATOM 692 C CA . VAL A 1 92 ? 8.041 -9.171 -15.638 1.00 47.66 92 VAL A CA 1
ATOM 693 C C . VAL A 1 92 ? 8.532 -8.187 -14.579 1.00 47.66 92 VAL A C 1
ATOM 695 O O . VAL A 1 92 ? 9.220 -8.562 -13.634 1.00 47.66 92 VAL A O 1
ATOM 698 N N . LEU A 1 93 ? 8.233 -6.899 -14.752 1.00 56.94 93 LEU A N 1
ATOM 699 C CA . LEU A 1 93 ? 8.413 -5.880 -13.714 1.00 56.94 93 LEU A CA 1
ATOM 700 C C . LEU A 1 93 ? 7.437 -6.183 -12.564 1.00 56.94 93 LEU A C 1
ATOM 702 O O . LEU A 1 93 ? 6.369 -5.583 -12.458 1.00 56.94 93 LEU A O 1
ATOM 706 N N . SER A 1 94 ? 7.770 -7.184 -11.750 1.00 69.88 94 SER A N 1
ATOM 707 C CA . SER A 1 94 ? 6.839 -7.815 -10.818 1.00 69.88 94 SER A CA 1
ATOM 708 C C . SER A 1 94 ? 6.954 -7.291 -9.399 1.00 69.88 94 SER A C 1
ATOM 710 O O . SER A 1 94 ? 6.023 -7.503 -8.640 1.00 69.88 94 SER A O 1
ATOM 712 N N . THR A 1 95 ? 8.062 -6.653 -9.007 1.00 81.88 95 THR A N 1
ATOM 713 C CA . THR A 1 95 ? 8.359 -6.431 -7.583 1.00 81.88 95 THR A CA 1
ATOM 714 C C . THR A 1 95 ? 8.685 -4.974 -7.256 1.00 81.88 95 THR A C 1
ATOM 716 O O . THR A 1 95 ? 9.532 -4.337 -7.888 1.00 81.88 95 THR A O 1
ATOM 719 N N . LEU A 1 96 ? 8.035 -4.464 -6.213 1.00 89.31 96 LEU A N 1
ATOM 720 C CA . LEU A 1 96 ? 8.243 -3.144 -5.625 1.00 89.31 96 LEU A CA 1
ATOM 721 C C . LEU A 1 96 ? 8.868 -3.280 -4.233 1.00 89.31 96 LEU A C 1
ATOM 723 O O . LEU A 1 96 ? 8.552 -4.211 -3.494 1.00 89.31 96 LEU A O 1
ATOM 727 N N . ARG A 1 97 ? 9.735 -2.339 -3.856 1.00 91.44 97 ARG A N 1
ATOM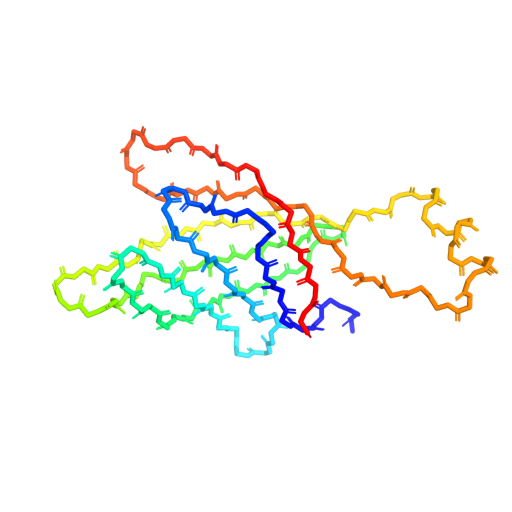 728 C CA . ARG A 1 97 ? 10.164 -2.114 -2.470 1.00 91.44 97 ARG A CA 1
ATOM 729 C C . ARG A 1 97 ? 9.484 -0.847 -1.990 1.00 91.44 97 ARG A C 1
ATOM 731 O O . ARG A 1 97 ? 9.723 0.216 -2.555 1.00 91.44 97 ARG A O 1
ATOM 738 N N . CYS A 1 98 ? 8.658 -0.978 -0.966 1.00 93.81 98 CYS A N 1
ATOM 739 C CA . CYS A 1 98 ? 7.806 0.081 -0.457 1.00 93.81 98 CYS A CA 1
ATOM 740 C C . CYS A 1 98 ? 8.157 0.412 0.990 1.00 93.81 98 CYS A C 1
ATOM 742 O O . CYS A 1 98 ? 8.372 -0.490 1.798 1.00 93.81 98 CYS A O 1
ATOM 744 N N . THR A 1 99 ? 8.166 1.694 1.332 1.00 95.75 99 THR A N 1
ATOM 745 C CA . THR A 1 99 ? 8.270 2.178 2.712 1.00 95.75 99 THR A CA 1
ATOM 746 C C . THR A 1 99 ? 6.913 2.706 3.146 1.00 95.75 99 THR A C 1
ATOM 748 O O . THR A 1 99 ? 6.475 3.742 2.656 1.00 95.75 99 THR A O 1
ATOM 751 N N . TYR A 1 100 ? 6.255 2.000 4.062 1.00 95.19 100 TYR A N 1
ATOM 752 C CA . TYR A 1 100 ? 4.991 2.387 4.680 1.00 95.19 100 TYR A CA 1
ATOM 753 C C . TYR A 1 100 ? 5.233 3.370 5.825 1.00 95.19 100 TYR A C 1
ATOM 755 O O . TYR A 1 100 ? 6.010 3.074 6.737 1.00 95.19 100 TYR A O 1
ATOM 763 N N . ARG A 1 101 ? 4.553 4.515 5.804 1.00 95.56 101 ARG A N 1
ATOM 764 C CA . ARG A 1 101 ? 4.610 5.566 6.827 1.00 95.56 101 ARG A CA 1
ATOM 765 C C . ARG A 1 101 ? 3.207 5.756 7.426 1.00 95.56 101 ARG A C 1
ATOM 767 O O . ARG A 1 101 ? 2.371 6.408 6.800 1.00 95.56 101 ARG A O 1
ATOM 774 N N . PRO A 1 102 ? 2.924 5.163 8.601 1.00 92.19 102 PRO A N 1
ATOM 775 C CA . PRO A 1 102 ? 1.617 5.284 9.244 1.00 92.19 102 PRO A CA 1
ATOM 776 C C . PRO A 1 102 ? 1.413 6.694 9.810 1.00 92.19 102 PRO A C 1
ATOM 778 O O . PRO A 1 102 ? 2.362 7.315 10.287 1.00 92.19 102 PRO A O 1
ATOM 781 N N . THR A 1 103 ? 0.169 7.182 9.845 1.00 91.62 103 THR A N 1
ATOM 782 C CA . THR A 1 103 ? -0.162 8.446 10.537 1.00 91.62 103 THR A CA 1
ATOM 783 C C . THR A 1 103 ? -0.392 8.264 12.044 1.00 91.62 103 THR A C 1
ATOM 785 O O . THR A 1 103 ? -0.667 9.230 12.756 1.00 91.62 103 THR A O 1
ATOM 788 N N . VAL A 1 104 ? -0.344 7.026 12.545 1.00 88.44 104 VAL A N 1
ATOM 789 C CA . VAL A 1 104 ? -0.561 6.702 13.962 1.00 88.44 104 VAL A CA 1
ATOM 790 C C . VAL A 1 104 ? 0.660 7.122 14.782 1.00 88.44 104 VAL A C 1
ATOM 792 O O . VAL A 1 104 ? 1.786 6.716 14.496 1.00 88.44 104 VAL A O 1
ATOM 795 N N . ARG A 1 105 ? 0.443 7.922 15.836 1.00 85.38 105 ARG A N 1
ATOM 796 C CA . ARG A 1 105 ? 1.524 8.378 16.725 1.00 85.38 105 ARG A CA 1
ATOM 797 C C . ARG A 1 105 ? 2.238 7.197 17.387 1.00 85.38 105 ARG A C 1
ATOM 799 O O . ARG A 1 105 ? 1.599 6.256 17.843 1.00 85.38 105 ARG A O 1
ATOM 806 N N . GLY A 1 106 ? 3.565 7.287 17.474 1.00 87.25 106 GLY A N 1
ATOM 807 C CA . GLY A 1 106 ? 4.413 6.276 18.117 1.00 87.25 106 GLY A CA 1
ATOM 808 C C . GLY A 1 106 ? 4.713 5.044 17.256 1.00 87.25 106 GLY A C 1
ATOM 809 O O . GLY A 1 106 ? 5.504 4.203 17.674 1.00 87.25 106 GLY A O 1
ATOM 810 N N . VAL A 1 107 ? 4.141 4.936 16.051 1.00 87.75 107 VAL A N 1
ATOM 811 C CA . VAL A 1 107 ? 4.420 3.834 15.123 1.00 87.75 107 VAL A CA 1
ATOM 812 C C . VAL A 1 107 ? 5.422 4.292 14.063 1.00 87.75 107 VAL A C 1
ATOM 814 O O . VAL A 1 107 ? 5.179 5.244 13.327 1.00 87.75 107 VAL A O 1
ATOM 817 N N . GLY A 1 108 ? 6.566 3.609 13.987 1.00 89.62 108 GLY A N 1
ATOM 818 C CA . GLY A 1 108 ? 7.619 3.922 13.021 1.00 89.62 108 GLY A CA 1
ATOM 819 C C . GLY A 1 108 ? 7.330 3.413 11.598 1.00 89.62 108 GLY A C 1
ATOM 820 O O . GLY A 1 108 ? 6.541 2.477 11.422 1.00 89.62 108 GLY A O 1
ATOM 821 N N . PRO A 1 109 ? 8.002 3.978 10.576 1.00 93.00 109 PRO A N 1
ATOM 822 C CA . PRO A 1 109 ? 7.930 3.476 9.208 1.00 93.00 109 PRO A CA 1
ATOM 823 C C . PRO A 1 109 ? 8.377 2.015 9.085 1.00 93.00 109 PRO A C 1
ATOM 825 O O . PRO A 1 109 ? 9.277 1.567 9.797 1.00 93.00 109 PRO A O 1
ATOM 828 N N . ARG A 1 110 ? 7.799 1.274 8.134 1.00 92.06 110 ARG A N 1
ATOM 829 C CA . ARG A 1 110 ? 8.189 -0.113 7.831 1.00 92.06 110 ARG A CA 1
ATOM 830 C C . ARG A 1 110 ? 8.423 -0.311 6.348 1.00 92.06 110 ARG A C 1
ATOM 832 O O . ARG A 1 110 ? 7.613 0.099 5.526 1.00 92.06 110 ARG A O 1
ATOM 839 N N . THR A 1 111 ? 9.520 -0.975 6.003 1.00 92.69 111 THR A N 1
ATOM 840 C CA . THR A 1 111 ? 9.795 -1.351 4.613 1.00 92.69 111 THR A CA 1
ATOM 841 C C . THR A 1 111 ? 9.269 -2.750 4.329 1.00 92.69 111 THR A C 1
ATOM 843 O O . THR A 1 111 ? 9.431 -3.651 5.150 1.00 92.69 111 THR A O 1
ATOM 846 N N . PHE A 1 112 ? 8.681 -2.941 3.155 1.00 91.31 112 PHE A N 1
ATOM 847 C CA . PHE A 1 112 ? 8.228 -4.236 2.675 1.00 91.31 112 PHE A CA 1
ATOM 848 C C . PHE A 1 112 ? 8.473 -4.395 1.174 1.00 91.31 112 PHE A C 1
ATOM 850 O O . PHE A 1 112 ? 8.743 -3.421 0.467 1.00 91.31 112 PHE A O 1
ATOM 857 N N . THR A 1 113 ? 8.413 -5.629 0.684 1.00 91.19 113 THR A N 1
ATOM 858 C CA . THR A 1 113 ? 8.398 -5.910 -0.752 1.00 91.19 113 THR A CA 1
ATOM 859 C C . THR A 1 113 ? 6.992 -6.300 -1.167 1.00 91.19 113 THR A C 1
ATOM 861 O O . THR A 1 113 ? 6.250 -6.897 -0.392 1.00 91.19 113 THR A O 1
ATOM 864 N N . ALA A 1 114 ? 6.597 -5.932 -2.377 1.00 92.19 114 ALA A N 1
ATOM 865 C CA . ALA A 1 114 ? 5.296 -6.280 -2.918 1.00 92.19 114 ALA A CA 1
ATOM 866 C C . ALA A 1 114 ? 5.450 -6.847 -4.317 1.00 92.19 114 ALA A C 1
ATOM 868 O O . ALA A 1 114 ? 6.198 -6.288 -5.120 1.00 92.19 114 ALA A O 1
ATOM 869 N N . THR A 1 115 ? 4.737 -7.927 -4.609 1.00 89.62 115 THR A N 1
ATOM 870 C CA . THR A 1 115 ? 4.757 -8.571 -5.920 1.00 89.62 115 THR A CA 1
ATOM 871 C C . THR A 1 115 ? 3.419 -8.394 -6.628 1.00 89.62 115 THR A C 1
ATOM 873 O O . THR A 1 115 ? 2.365 -8.385 -5.992 1.00 89.62 115 THR A O 1
ATOM 876 N N . ARG A 1 116 ? 3.469 -8.199 -7.945 1.00 87.75 116 ARG A N 1
ATOM 877 C CA . ARG A 1 116 ? 2.303 -8.063 -8.813 1.00 87.75 116 ARG A CA 1
ATOM 878 C C . ARG A 1 116 ? 1.435 -9.321 -8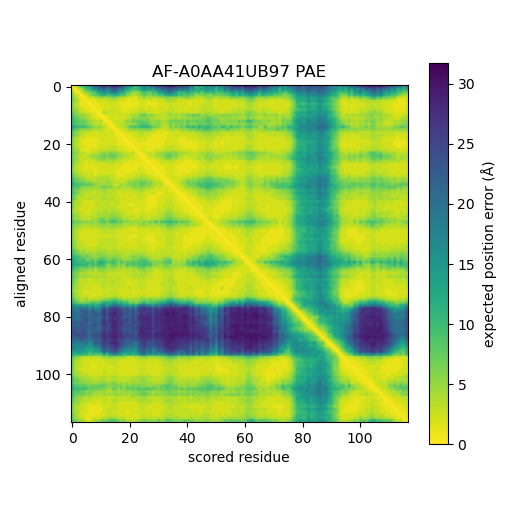.726 1.00 87.75 116 ARG A C 1
ATOM 880 O O . ARG A 1 116 ? 1.976 -10.426 -8.696 1.00 87.75 116 ARG A O 1
ATOM 887 N N . VAL A 1 117 ? 0.121 -9.124 -8.654 1.00 86.25 117 VAL A N 1
ATOM 888 C CA . VAL A 1 117 ? -0.908 -10.180 -8.633 1.00 86.25 117 VAL A CA 1
ATOM 889 C C . VAL A 1 117 ? -1.438 -10.420 -10.038 1.00 86.25 117 VAL A C 1
ATOM 891 O O . VAL A 1 117 ? -1.552 -9.423 -10.791 1.00 86.25 117 VAL A O 1
#

Solvent-accessible surface area (backbone atoms only — not comparable to full-atom values): 6425 Å² total; per-residue (Å²): 125,95,75,58,48,38,32,32,42,78,55,61,51,96,64,65,26,36,47,33,40,30,50,47,102,75,20,33,33,35,37,40,39,85,91,38,55,27,67,32,46,30,51,72,54,76,58,96,73,40,34,43,35,40,39,46,61,28,59,19,56,96,96,40,63,49,69,36,30,41,33,46,30,32,70,70,62,73,76,63,50,66,60,61,29,68,80,68,80,57,78,71,90,39,44,33,41,31,40,40,38,56,70,55,86,95,53,74,67,46,78,48,44,26,37,57,109

Radius of gyration: 14.93 Å; Cα contacts (8 Å, |Δi|>4): 258; chains: 1; bounding box: 38×27×40 Å

Sequence (117 aa):
MPVSGCFRANQDLFGPYRLTFCLDRRGTYQVRGGGVSCDGRLTWNVSGRDIFVDLQRTSCGRGRAWEAASMECRHVGGLLGAIAGRVLGTPVLSTLRCTYRPTVRGVGPRTFTATRV

Organism: NCBI:txid1335043

Secondary structure (DSSP, 8-state):
-TT-SEEEESS-BTTTBEEEEE-SSSEEEEEEETTEEEEEEEEEEEETTEEEEEEPPEE-STT-EEPPEEEEEEES-SSHHHHHTTTSS-----EEEEEEEE-STTPPPEEEEEEE-

Mean predicted aligned error: 7.67 Å

Nearest PDB structures (foldseek):
  8k2v-assembly1_A  TM=3.725E-01  e=3.808E+00  Homo sapiens
  8j4z-assembly1_E  TM=4.428E-01  e=6.119E+00  Homo sapiens